Protein AF-K9MF53-F1 (afdb_monomer_lite)

Structure (mmCIF, N/CA/C/O backbone):
data_AF-K9MF53-F1
#
_entry.id   AF-K9MF53-F1
#
loop_
_atom_site.group_PDB
_atom_site.id
_atom_site.type_symbol
_atom_site.label_atom_id
_atom_site.label_alt_id
_atom_site.label_comp_id
_atom_site.label_asym_id
_atom_site.label_entity_id
_atom_site.label_seq_id
_atom_site.pdbx_PDB_ins_code
_atom_site.Cartn_x
_atom_site.Cartn_y
_atom_site.Cartn_z
_atom_site.occupancy
_atom_site.B_iso_or_equiv
_atom_site.auth_seq_id
_atom_site.auth_comp_id
_atom_site.auth_asym_id
_atom_site.auth_atom_id
_atom_site.pdbx_PDB_model_num
ATOM 1 N N . MET A 1 1 ? 5.871 -19.557 -18.841 1.00 35.56 1 MET A N 1
ATOM 2 C CA . MET A 1 1 ? 5.136 -20.395 -17.860 1.00 35.56 1 MET A CA 1
ATOM 3 C C . MET A 1 1 ? 5.263 -19.713 -16.504 1.00 35.56 1 MET A C 1
ATOM 5 O O . MET A 1 1 ? 6.386 -19.539 -16.058 1.00 35.56 1 MET A O 1
ATOM 9 N N . ILE A 1 2 ? 4.167 -19.246 -15.896 1.00 35.81 2 ILE A N 1
ATOM 10 C CA . ILE A 1 2 ? 4.220 -18.505 -14.622 1.00 35.81 2 ILE A CA 1
ATOM 11 C C . ILE A 1 2 ? 4.448 -19.507 -13.490 1.00 35.81 2 ILE A C 1
ATOM 13 O O . ILE A 1 2 ? 3.624 -20.396 -13.272 1.00 35.81 2 ILE A O 1
ATOM 17 N N . LYS A 1 3 ? 5.557 -19.366 -12.764 1.00 33.38 3 LYS A N 1
ATOM 18 C CA . LYS A 1 3 ? 5.834 -20.132 -11.546 1.00 33.38 3 LYS A CA 1
ATOM 19 C C . LYS A 1 3 ? 5.893 -19.137 -10.388 1.00 33.38 3 LYS A C 1
ATOM 21 O O . LYS A 1 3 ? 6.652 -18.179 -10.433 1.00 33.38 3 LYS A O 1
ATOM 26 N N . ASN A 1 4 ? 5.062 -19.343 -9.367 1.00 40.62 4 ASN A N 1
ATOM 27 C CA . ASN A 1 4 ? 5.008 -18.518 -8.150 1.00 40.62 4 ASN A CA 1
ATOM 28 C C . ASN A 1 4 ? 4.677 -17.022 -8.358 1.00 40.62 4 ASN A C 1
ATOM 30 O O . ASN A 1 4 ? 5.135 -16.185 -7.588 1.00 40.62 4 ASN A O 1
ATOM 34 N N . GLY A 1 5 ? 3.880 -16.675 -9.375 1.00 41.22 5 GLY A N 1
ATOM 35 C CA . GLY A 1 5 ? 3.416 -15.294 -9.581 1.00 41.22 5 GLY A CA 1
ATOM 36 C C . GLY A 1 5 ? 4.456 -14.334 -10.170 1.00 41.22 5 GLY A C 1
ATOM 37 O O . GLY A 1 5 ? 4.159 -13.154 -10.313 1.00 41.22 5 GLY A O 1
ATOM 38 N N . TYR A 1 6 ? 5.633 -14.833 -10.559 1.00 42.53 6 TYR A N 1
ATOM 39 C CA . TYR A 1 6 ? 6.608 -14.095 -11.357 1.00 42.53 6 TYR A CA 1
ATOM 40 C C . TYR A 1 6 ? 6.613 -14.632 -12.792 1.00 42.53 6 TYR A C 1
ATOM 42 O O . TYR A 1 6 ? 6.601 -15.849 -13.019 1.00 42.53 6 TYR A O 1
ATOM 50 N N . TYR A 1 7 ? 6.626 -13.722 -13.767 1.00 48.72 7 TYR A N 1
ATOM 51 C CA . TYR A 1 7 ? 6.970 -14.049 -15.148 1.00 48.72 7 TYR A CA 1
ATOM 52 C C . TYR A 1 7 ? 8.464 -14.392 -15.188 1.00 48.72 7 TYR A C 1
ATOM 54 O O . TYR A 1 7 ? 9.312 -13.522 -15.311 1.00 48.72 7 TYR A O 1
ATOM 62 N N . THR A 1 8 ? 8.801 -15.672 -15.033 1.00 52.03 8 THR A N 1
ATOM 63 C CA . THR A 1 8 ? 10.168 -16.176 -15.230 1.00 52.03 8 THR A CA 1
ATOM 64 C C . THR A 1 8 ? 10.352 -16.584 -16.689 1.00 52.03 8 THR A C 1
ATOM 66 O O . THR A 1 8 ? 10.584 -17.756 -16.990 1.00 52.03 8 THR A O 1
ATOM 69 N N . ASP A 1 9 ? 10.132 -15.650 -17.610 1.00 48.59 9 ASP A N 1
ATOM 70 C CA . ASP A 1 9 ? 10.722 -15.781 -18.938 1.00 48.59 9 ASP A CA 1
ATOM 71 C C . ASP A 1 9 ? 12.151 -15.251 -18.811 1.00 48.59 9 ASP A C 1
ATOM 73 O O . ASP A 1 9 ? 12.358 -14.173 -18.257 1.00 48.59 9 ASP A O 1
ATOM 77 N N . GLU A 1 10 ? 13.142 -16.002 -19.281 1.00 51.28 10 GLU A N 1
ATOM 78 C CA . GLU A 1 10 ? 14.559 -15.600 -19.281 1.00 51.28 10 GLU A CA 1
ATOM 79 C C . GLU A 1 10 ? 14.793 -14.311 -20.103 1.00 51.28 10 GLU A C 1
ATOM 81 O O . GLU A 1 10 ? 15.885 -13.752 -20.112 1.00 51.28 10 GLU A O 1
ATOM 86 N N . ARG A 1 11 ? 13.743 -13.814 -20.772 1.00 47.78 11 ARG A N 1
ATOM 87 C CA . ARG A 1 11 ? 13.662 -12.531 -21.474 1.00 47.78 11 ARG A CA 1
ATOM 88 C C . ARG A 1 11 ? 13.098 -11.377 -20.642 1.00 47.78 11 ARG A C 1
ATOM 90 O O . ARG A 1 11 ? 13.028 -10.272 -21.159 1.00 47.78 11 ARG A O 1
ATOM 97 N N . CYS A 1 12 ? 12.685 -11.582 -19.391 1.00 52.84 12 CYS A N 1
ATOM 98 C CA . CYS A 1 12 ? 12.170 -10.485 -18.561 1.00 52.84 12 CYS A CA 1
ATOM 99 C C . CYS A 1 12 ? 13.256 -9.439 -18.244 1.00 52.84 12 CYS A C 1
ATOM 101 O O . CYS A 1 12 ? 12.935 -8.273 -18.052 1.00 52.84 12 CYS A O 1
ATOM 103 N N . ASP A 1 13 ? 14.531 -9.843 -18.257 1.00 50.75 13 ASP A N 1
ATOM 104 C CA . ASP A 1 13 ? 15.683 -8.936 -18.164 1.00 50.75 13 ASP A CA 1
ATOM 105 C C . ASP A 1 13 ? 15.981 -8.201 -19.494 1.00 50.75 13 ASP A C 1
ATOM 107 O O . ASP A 1 13 ? 16.834 -7.317 -19.523 1.00 50.75 13 ASP A O 1
ATOM 111 N N . LEU A 1 14 ? 15.323 -8.580 -20.603 1.00 52.31 14 LEU A N 1
ATOM 112 C CA . LEU A 1 14 ? 15.493 -7.972 -21.934 1.00 52.31 14 LEU A CA 1
ATOM 113 C C . LEU A 1 14 ? 14.463 -6.881 -22.238 1.00 52.31 14 LEU A C 1
ATOM 115 O O . LEU A 1 14 ? 14.621 -6.163 -23.224 1.00 52.31 14 LEU A O 1
ATOM 119 N N . GLU A 1 15 ? 13.404 -6.766 -21.439 1.00 54.09 15 GLU A N 1
ATOM 120 C CA . GLU A 1 15 ? 12.507 -5.623 -21.527 1.00 54.09 15 GLU A CA 1
ATOM 121 C C . GLU A 1 15 ? 13.055 -4.530 -20.603 1.00 54.09 15 GLU A C 1
ATOM 123 O O . GLU A 1 15 ? 13.226 -4.765 -19.408 1.00 54.09 15 GLU A O 1
ATOM 128 N N . ASP A 1 16 ? 13.330 -3.339 -21.147 1.00 55.62 16 ASP A N 1
ATOM 129 C CA . 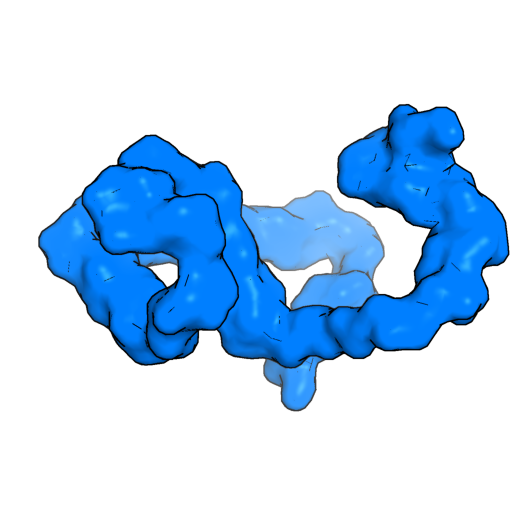ASP A 1 16 ? 13.685 -2.116 -20.404 1.00 55.62 16 ASP A CA 1
ATOM 130 C C . ASP A 1 16 ? 12.493 -1.629 -19.548 1.00 55.62 16 ASP A C 1
ATOM 132 O O . ASP A 1 16 ? 12.069 -0.474 -19.618 1.00 55.62 16 ASP A O 1
ATOM 136 N N . VAL A 1 17 ? 11.883 -2.515 -18.759 1.00 61.62 17 VAL A N 1
ATOM 137 C CA . VAL A 1 17 ? 10.828 -2.162 -17.820 1.00 61.62 17 VAL A CA 1
ATOM 138 C C . VAL A 1 17 ? 11.520 -1.558 -16.604 1.00 61.62 17 VAL A C 1
ATOM 140 O O . VAL A 1 17 ? 12.226 -2.268 -15.878 1.00 61.62 17 VAL A O 1
ATOM 143 N N . PRO A 1 18 ? 11.360 -0.247 -16.360 1.00 65.50 18 PRO A N 1
ATOM 144 C CA . PRO A 1 18 ? 11.969 0.377 -15.204 1.00 65.50 18 PRO A CA 1
ATOM 145 C C . PRO A 1 18 ? 11.450 -0.298 -13.935 1.00 65.50 18 PRO A C 1
ATOM 147 O O . PRO A 1 18 ? 10.250 -0.531 -13.766 1.00 65.50 18 PRO A O 1
ATOM 150 N N . LYS A 1 19 ? 12.376 -0.621 -13.028 1.00 76.69 19 LYS A N 1
ATOM 151 C CA . LYS A 1 19 ? 12.012 -1.089 -11.691 1.00 76.69 19 LYS A CA 1
ATOM 152 C C . LYS A 1 19 ? 11.164 -0.015 -11.022 1.00 76.69 19 LYS A C 1
ATOM 154 O O . LYS A 1 19 ? 11.544 1.155 -11.028 1.00 76.69 19 LYS A O 1
ATOM 159 N N . LEU A 1 20 ? 10.053 -0.434 -10.421 1.00 83.44 20 LEU A N 1
ATOM 160 C CA . LEU A 1 20 ? 9.239 0.455 -9.603 1.00 83.44 20 LEU A CA 1
ATOM 161 C C . LEU A 1 20 ? 10.098 1.031 -8.477 1.00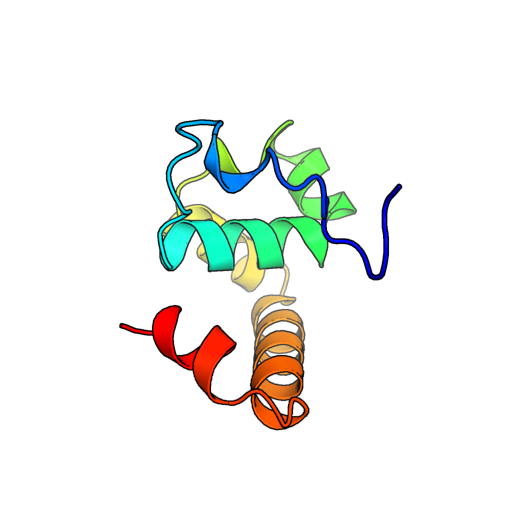 83.44 20 LEU A C 1
ATOM 163 O O . LEU A 1 20 ? 10.846 0.302 -7.816 1.00 83.44 20 LEU A O 1
ATOM 167 N N . SER A 1 21 ? 9.943 2.325 -8.228 1.00 87.62 21 SER A N 1
ATOM 168 C CA . SER A 1 21 ? 10.449 2.946 -7.009 1.00 87.62 21 SER A CA 1
ATOM 169 C C . SER A 1 21 ? 9.828 2.293 -5.768 1.00 87.62 21 SER A C 1
ATOM 171 O O . SER A 1 21 ? 8.814 1.583 -5.841 1.00 87.62 21 SER A O 1
ATOM 173 N N . LEU A 1 22 ? 10.406 2.552 -4.594 1.00 84.50 22 LEU A N 1
ATOM 174 C CA . LEU A 1 22 ? 9.804 2.135 -3.328 1.00 84.50 22 LEU A CA 1
ATOM 175 C C . LEU A 1 22 ? 8.355 2.616 -3.205 1.00 84.50 22 LEU A C 1
ATOM 177 O O . LEU A 1 22 ? 7.458 1.845 -2.857 1.00 84.50 22 LEU A O 1
ATOM 181 N N . GLU A 1 23 ? 8.124 3.895 -3.494 1.00 91.31 23 GLU A N 1
ATOM 182 C CA . GLU A 1 23 ? 6.806 4.508 -3.374 1.00 91.31 23 GLU A CA 1
ATOM 183 C C . GLU A 1 23 ? 5.798 3.832 -4.301 1.00 91.31 23 GLU A C 1
ATOM 185 O O . GLU A 1 23 ? 4.702 3.477 -3.869 1.00 91.31 23 GLU A O 1
ATOM 190 N N . GLU A 1 24 ? 6.179 3.573 -5.550 1.00 91.25 24 GLU A N 1
ATOM 191 C CA . GLU A 1 24 ? 5.349 2.843 -6.507 1.00 91.25 24 GLU A CA 1
ATOM 192 C C . GLU A 1 24 ? 5.103 1.397 -6.085 1.00 91.25 24 GLU A C 1
ATOM 194 O O . GLU A 1 24 ? 3.985 0.902 -6.218 1.00 91.25 24 GLU A O 1
ATOM 199 N N . SER A 1 25 ? 6.104 0.736 -5.509 1.00 90.62 25 SER A N 1
ATOM 200 C CA . SER A 1 25 ? 5.971 -0.622 -4.983 1.00 90.62 25 SER A CA 1
ATOM 201 C C . SER A 1 25 ? 4.987 -0.677 -3.810 1.00 90.62 25 SER A C 1
ATOM 203 O O . SER A 1 25 ? 4.144 -1.574 -3.741 1.00 90.62 25 SER A O 1
ATOM 205 N N . ILE A 1 26 ? 5.033 0.307 -2.904 1.00 91.00 26 ILE A N 1
ATOM 206 C CA . ILE A 1 26 ? 4.063 0.436 -1.808 1.00 91.00 26 ILE A CA 1
ATOM 207 C C . ILE A 1 26 ? 2.676 0.763 -2.359 1.00 91.00 26 ILE A C 1
ATOM 209 O O . ILE A 1 26 ? 1.710 0.123 -1.944 1.00 91.00 26 ILE A O 1
ATOM 213 N N . LYS A 1 27 ? 2.554 1.714 -3.295 1.00 94.56 27 LYS A N 1
ATOM 214 C CA . LYS A 1 27 ? 1.270 2.038 -3.937 1.00 94.56 27 LYS A CA 1
ATOM 215 C C . LYS A 1 27 ? 0.649 0.797 -4.553 1.00 94.56 27 LYS A C 1
ATOM 217 O O . LYS A 1 27 ? -0.500 0.485 -4.261 1.00 94.56 27 LYS A O 1
ATOM 222 N N . TYR A 1 28 ? 1.426 0.062 -5.344 1.00 94.00 28 TYR A N 1
ATOM 223 C CA . TYR A 1 28 ? 0.981 -1.162 -5.990 1.00 94.00 28 TYR A CA 1
ATOM 224 C C . TYR A 1 28 ? 0.515 -2.197 -4.964 1.00 94.00 28 TYR A C 1
ATOM 226 O O . TYR A 1 28 ? -0.572 -2.754 -5.096 1.00 94.00 28 TYR A O 1
ATOM 234 N N . PHE A 1 29 ? 1.271 -2.391 -3.880 1.00 94.38 29 PHE A N 1
ATOM 235 C CA . PHE A 1 29 ? 0.861 -3.275 -2.792 1.00 94.38 29 PHE A CA 1
ATOM 236 C C . PHE A 1 29 ? -0.478 -2.852 -2.166 1.00 94.38 29 PHE A C 1
ATOM 238 O O . PHE A 1 29 ? -1.359 -3.688 -1.963 1.00 94.38 29 PHE A O 1
ATOM 245 N N . PHE A 1 30 ? -0.657 -1.561 -1.880 1.00 95.50 30 PHE A N 1
ATOM 246 C CA . PHE A 1 30 ? -1.909 -1.029 -1.337 1.00 95.50 30 PHE A CA 1
ATOM 247 C C . PHE A 1 30 ? -3.081 -1.216 -2.305 1.00 95.50 30 PHE A C 1
ATOM 249 O O . PHE A 1 30 ? -4.150 -1.648 -1.864 1.00 95.50 30 PHE A O 1
ATOM 256 N N . GLY A 1 31 ? -2.849 -0.960 -3.595 1.00 95.19 31 GLY A N 1
ATOM 257 C CA . GLY A 1 31 ? -3.793 -1.181 -4.685 1.00 95.19 31 GLY A CA 1
ATOM 258 C C . GLY A 1 31 ? -4.229 -2.638 -4.782 1.00 95.19 31 GLY A C 1
ATOM 259 O O . GLY A 1 31 ? -5.418 -2.917 -4.767 1.00 95.19 31 GLY A O 1
ATOM 260 N N . VAL A 1 32 ? -3.294 -3.589 -4.782 1.00 94.25 32 VAL A N 1
ATOM 261 C CA . VAL A 1 32 ? -3.609 -5.025 -4.876 1.00 94.25 32 VAL A CA 1
ATOM 262 C C . VAL A 1 32 ? -4.363 -5.525 -3.643 1.00 94.25 32 VAL A C 1
ATOM 264 O O . VAL A 1 32 ? -5.341 -6.259 -3.767 1.00 94.25 32 VAL A O 1
ATOM 267 N N . ILE A 1 33 ? -3.926 -5.143 -2.440 1.00 95.31 33 ILE A N 1
ATOM 268 C CA . ILE A 1 33 ? -4.528 -5.638 -1.192 1.00 95.31 33 ILE A CA 1
ATOM 269 C C . ILE A 1 33 ? -5.935 -5.075 -0.962 1.00 95.31 33 ILE A C 1
ATOM 271 O O . ILE A 1 33 ? -6.743 -5.735 -0.305 1.00 95.31 33 ILE A O 1
ATOM 275 N N . ASN A 1 34 ? -6.221 -3.881 -1.482 1.00 95.88 34 ASN A N 1
ATOM 276 C CA . ASN A 1 34 ? -7.501 -3.187 -1.327 1.00 95.88 34 ASN A CA 1
ATOM 277 C C . ASN A 1 34 ? -8.094 -2.841 -2.703 1.00 95.88 34 ASN A C 1
ATOM 279 O O . ASN A 1 34 ? -8.575 -1.729 -2.925 1.00 95.88 34 ASN A O 1
ATOM 283 N N . SER A 1 35 ? -8.025 -3.798 -3.631 1.00 94.12 35 SER A N 1
ATOM 284 C CA . SER A 1 35 ? -8.311 -3.593 -5.053 1.00 94.12 35 SER A CA 1
ATOM 285 C C . SER A 1 35 ? -9.726 -3.113 -5.328 1.00 94.12 35 SER A C 1
ATOM 287 O O . SER A 1 35 ? -9.896 -2.205 -6.128 1.00 94.12 35 SER A O 1
ATOM 289 N N . GLU A 1 36 ? -10.735 -3.651 -4.644 1.00 95.31 36 GLU A N 1
ATOM 290 C CA . GLU A 1 36 ? -12.127 -3.204 -4.805 1.00 95.31 36 GLU A CA 1
ATOM 291 C C . GLU A 1 36 ? -12.286 -1.703 -4.534 1.00 95.31 36 GLU A C 1
ATOM 293 O O . GLU A 1 36 ? -12.965 -1.000 -5.276 1.00 95.31 36 GLU A O 1
ATOM 298 N N . PHE A 1 37 ? -11.613 -1.196 -3.498 1.00 96.81 37 PHE A N 1
ATOM 299 C CA . PHE A 1 37 ? -11.680 0.214 -3.140 1.00 96.81 37 PHE A CA 1
ATOM 300 C C . PHE A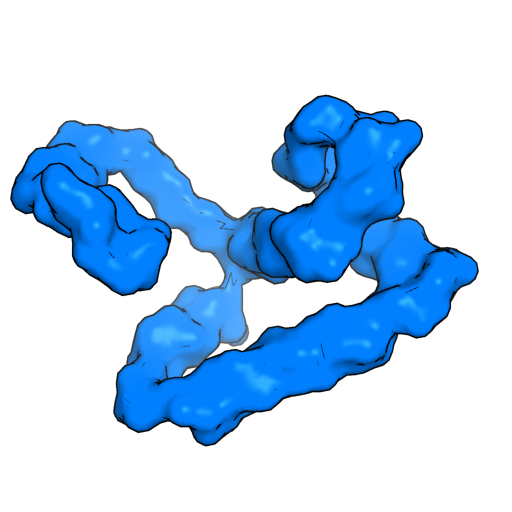 1 37 ? -10.922 1.082 -4.143 1.00 96.81 37 PHE A C 1
ATOM 302 O O . PHE A 1 37 ? -11.484 2.042 -4.660 1.00 96.81 37 PHE A O 1
ATOM 309 N N . TYR A 1 38 ? -9.668 0.754 -4.462 1.00 96.62 38 TYR A N 1
ATOM 310 C CA . TYR A 1 38 ? -8.882 1.603 -5.360 1.00 96.62 38 TYR A CA 1
ATOM 311 C C . TYR A 1 38 ? -9.401 1.590 -6.803 1.00 96.62 38 TYR A C 1
ATOM 313 O O . TYR A 1 38 ? -9.424 2.652 -7.419 1.00 96.62 38 TYR A O 1
ATOM 321 N N . HIS A 1 39 ? -9.912 0.457 -7.302 1.00 95.19 39 HIS A N 1
ATOM 322 C CA . HIS A 1 39 ? -10.565 0.400 -8.618 1.00 95.19 39 HIS A CA 1
ATOM 323 C C . HIS A 1 39 ? -11.882 1.186 -8.675 1.00 95.19 39 HIS A C 1
ATOM 325 O O . HIS A 1 39 ? -12.333 1.541 -9.758 1.00 95.19 39 HIS A O 1
ATOM 331 N N . SER A 1 40 ? -12.510 1.479 -7.529 1.00 96.56 40 SER A N 1
ATOM 332 C CA . SER A 1 40 ? -13.665 2.386 -7.488 1.00 96.56 40 SER A CA 1
ATOM 333 C C . SER A 1 40 ? -13.288 3.868 -7.625 1.00 96.56 40 SER A C 1
ATOM 335 O O . SER A 1 40 ? -14.174 4.698 -7.814 1.00 96.56 40 SER A O 1
ATOM 337 N N . ILE A 1 41 ? -11.996 4.205 -7.527 1.00 95.69 41 ILE A N 1
ATOM 338 C CA . ILE A 1 41 ? -11.480 5.582 -7.588 1.00 95.69 41 ILE A CA 1
ATOM 339 C C . ILE A 1 41 ? -10.757 5.833 -8.915 1.00 95.69 41 ILE A C 1
ATOM 341 O O . ILE A 1 41 ? -10.997 6.857 -9.548 1.00 95.69 41 ILE A O 1
ATOM 345 N N . VAL A 1 42 ? -9.877 4.917 -9.326 1.00 95.50 42 VAL A N 1
ATOM 346 C CA . VAL A 1 42 ? -9.070 5.003 -10.555 1.00 95.50 42 VAL A CA 1
ATOM 347 C C . VAL A 1 42 ? -9.011 3.648 -11.250 1.00 95.50 42 VAL A C 1
ATOM 349 O O . VAL A 1 42 ? -9.070 2.612 -10.588 1.00 95.50 42 VAL A O 1
ATOM 352 N N . GLU A 1 43 ? -8.840 3.633 -12.572 1.00 91.81 43 GLU A N 1
ATOM 353 C CA . GLU A 1 43 ? -8.639 2.379 -13.310 1.00 91.81 43 GLU A CA 1
ATOM 354 C C . GLU A 1 43 ? -7.286 1.749 -12.961 1.00 91.81 43 GLU A C 1
ATOM 356 O O . GLU A 1 43 ? -7.191 0.533 -12.778 1.00 91.81 43 GLU A O 1
ATOM 361 N N . ASN A 1 44 ? -6.247 2.575 -12.805 1.00 89.81 44 ASN A N 1
ATOM 362 C CA . ASN A 1 44 ? -4.913 2.138 -12.427 1.00 89.81 44 ASN A CA 1
ATOM 363 C C . ASN A 1 44 ? -4.371 2.915 -11.216 1.00 89.81 44 ASN A C 1
ATOM 365 O O . ASN A 1 44 ? -4.298 4.140 -11.207 1.00 89.81 44 ASN A O 1
ATOM 369 N N . ILE A 1 45 ? -3.880 2.193 -10.203 1.00 92.69 45 ILE A N 1
ATOM 370 C CA . ILE A 1 45 ? -3.289 2.767 -8.982 1.00 92.69 45 ILE A CA 1
ATOM 371 C C . ILE A 1 45 ? -2.106 3.712 -9.254 1.00 92.69 45 ILE A C 1
ATOM 373 O O . ILE A 1 45 ? -1.793 4.577 -8.430 1.00 92.69 45 ILE A O 1
ATOM 377 N N . PHE A 1 46 ? -1.427 3.563 -10.395 1.00 91.56 46 PHE A N 1
ATOM 378 C CA . PHE A 1 46 ? -0.323 4.445 -10.767 1.00 91.56 46 PHE A CA 1
ATOM 379 C C . PHE A 1 46 ? -0.778 5.873 -11.087 1.00 91.56 46 PHE A C 1
ATOM 381 O O . PHE A 1 46 ? 0.035 6.780 -10.934 1.00 91.56 46 PHE A O 1
ATOM 388 N N . GLU A 1 47 ? -2.061 6.084 -11.395 1.00 94.56 47 GLU A N 1
ATOM 389 C CA . GLU A 1 47 ? -2.658 7.408 -11.607 1.00 94.56 47 GLU A CA 1
ATOM 390 C C . GLU A 1 47 ? -2.726 8.249 -10.321 1.00 94.56 47 GLU A C 1
ATOM 392 O O . GLU A 1 47 ? -2.720 9.474 -10.391 1.00 94.56 47 GLU A O 1
ATOM 397 N N . LEU A 1 48 ? -2.750 7.617 -9.139 1.00 95.81 48 LEU A N 1
ATOM 398 C CA . LEU A 1 48 ? -2.756 8.329 -7.856 1.00 95.81 48 LEU A CA 1
ATOM 399 C C . LEU A 1 48 ? -1.350 8.740 -7.422 1.00 95.81 48 LEU A C 1
ATOM 401 O O . LEU A 1 48 ? -0.384 8.016 -7.647 1.00 95.81 48 LEU A O 1
ATOM 405 N N . GLY A 1 49 ? -1.207 9.832 -6.674 1.00 96.38 49 GLY A N 1
ATOM 406 C CA . GLY A 1 49 ? 0.031 10.103 -5.941 1.00 96.38 49 GLY A CA 1
ATOM 407 C C . GLY A 1 49 ? 0.285 9.086 -4.815 1.00 96.38 49 GLY A C 1
ATOM 408 O O . GLY A 1 49 ? -0.641 8.462 -4.286 1.00 96.38 49 GLY A O 1
ATOM 409 N N . PHE A 1 50 ? 1.544 8.942 -4.381 1.00 96.44 50 PHE A N 1
ATOM 410 C CA . PHE A 1 50 ? 1.878 8.136 -3.194 1.00 96.44 50 PHE A CA 1
ATOM 411 C C . PHE A 1 50 ? 1.118 8.635 -1.959 1.00 96.44 50 PHE A C 1
ATOM 413 O O . PHE A 1 50 ? 0.398 7.877 -1.308 1.00 96.44 50 PHE A O 1
ATOM 420 N N . TYR A 1 51 ? 1.200 9.937 -1.682 1.00 97.06 51 TYR A N 1
ATOM 421 C CA . TYR A 1 51 ? 0.521 10.540 -0.537 1.00 97.06 51 TYR A CA 1
ATOM 422 C C . TYR A 1 51 ? -1.004 10.436 -0.621 1.00 97.06 51 TYR A C 1
ATOM 424 O O . TYR A 1 51 ? -1.640 10.210 0.405 1.00 97.06 51 TYR A O 1
ATOM 432 N N . GLU A 1 52 ? -1.591 10.537 -1.816 1.00 97.31 52 GLU A N 1
ATOM 433 C CA . GLU A 1 52 ? -3.033 10.335 -2.018 1.00 97.31 52 GLU A CA 1
ATOM 434 C C . GLU A 1 52 ? -3.442 8.895 -1.728 1.00 97.31 52 GLU A C 1
ATOM 436 O O . GLU A 1 52 ? -4.387 8.656 -0.978 1.00 97.31 52 GLU A O 1
ATOM 441 N N . THR A 1 53 ? -2.665 7.930 -2.222 1.00 96.88 53 THR A N 1
ATOM 442 C CA . THR A 1 53 ? -2.883 6.505 -1.951 1.00 96.88 53 THR A CA 1
ATOM 443 C C . THR A 1 53 ? -2.905 6.237 -0.445 1.00 96.88 53 THR A C 1
ATOM 445 O O . THR A 1 53 ? -3.829 5.596 0.065 1.00 96.88 53 THR A O 1
ATOM 448 N N . ILE A 1 54 ? -1.922 6.771 0.290 1.00 97.19 54 ILE A N 1
ATOM 449 C CA . ILE A 1 54 ? -1.834 6.626 1.749 1.00 97.19 54 ILE A CA 1
ATOM 450 C C . ILE A 1 54 ? -2.950 7.390 2.472 1.00 97.19 54 ILE A C 1
ATOM 452 O O . ILE A 1 54 ? -3.469 6.900 3.478 1.00 97.19 54 ILE A O 1
ATOM 456 N N . LYS A 1 55 ? -3.329 8.575 1.983 1.00 97.75 55 LYS A N 1
ATOM 457 C CA . LYS A 1 55 ? -4.427 9.374 2.535 1.00 97.75 55 LYS A CA 1
ATOM 458 C C . LYS A 1 55 ? -5.737 8.592 2.477 1.00 97.75 55 LYS A C 1
ATOM 460 O O . LYS A 1 55 ? -6.344 8.389 3.526 1.00 97.75 55 LYS A O 1
ATOM 465 N N . TYR A 1 56 ? -6.105 8.064 1.311 1.00 97.38 56 TYR A N 1
ATOM 466 C CA . TYR A 1 56 ? -7.329 7.278 1.164 1.00 97.38 56 TYR A CA 1
ATOM 467 C C . TYR A 1 56 ? -7.331 6.053 2.078 1.00 97.38 56 TYR A C 1
ATOM 469 O O . TYR A 1 56 ? -8.293 5.824 2.803 1.00 97.38 56 TYR A O 1
ATOM 477 N N . ALA A 1 57 ? -6.213 5.326 2.155 1.00 96.62 57 ALA A N 1
ATOM 478 C CA . ALA A 1 57 ? -6.092 4.174 3.047 1.00 96.62 57 ALA A CA 1
ATOM 479 C C . ALA A 1 57 ? -6.370 4.497 4.524 1.00 96.62 57 ALA A C 1
ATOM 481 O O . ALA A 1 57 ? -6.867 3.647 5.271 1.00 96.62 57 ALA A O 1
ATOM 482 N N . LYS A 1 58 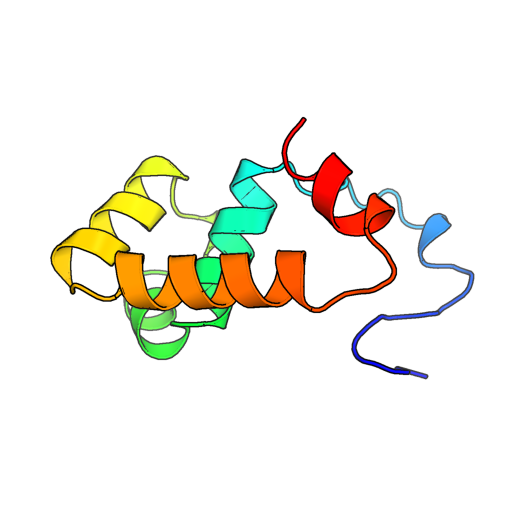? -5.999 5.703 4.969 1.00 97.25 58 LYS A N 1
ATOM 483 C CA . LYS A 1 58 ? -6.256 6.180 6.332 1.00 97.25 58 LYS A CA 1
ATOM 484 C C . LYS A 1 58 ? -7.714 6.591 6.511 1.00 97.25 58 LYS A C 1
ATOM 486 O O . LYS A 1 58 ? -8.297 6.230 7.528 1.00 97.25 58 LYS A O 1
ATOM 491 N N . GLU A 1 59 ? -8.294 7.285 5.535 1.00 96.69 59 GLU A N 1
ATOM 492 C CA . GLU A 1 59 ? -9.690 7.748 5.567 1.00 96.69 59 GLU A CA 1
ATOM 493 C C . GLU A 1 59 ? -10.686 6.590 5.688 1.00 96.69 59 GLU A C 1
ATOM 495 O O . GLU A 1 59 ? -11.636 6.681 6.460 1.00 96.69 59 GLU A O 1
ATOM 500 N N . VAL A 1 60 ? -10.422 5.464 5.020 1.00 94.69 60 VAL A N 1
ATOM 501 C CA . VAL A 1 60 ? -11.248 4.246 5.129 1.00 94.69 60 VAL A CA 1
ATOM 502 C C . VAL A 1 60 ? -10.673 3.188 6.082 1.00 94.69 60 VAL A C 1
ATOM 504 O O . VAL A 1 60 ? -11.053 2.019 6.047 1.00 94.69 60 VAL A O 1
ATOM 507 N N . ALA A 1 61 ? -9.757 3.594 6.965 1.00 94.25 61 ALA A N 1
ATOM 508 C CA . ALA A 1 61 ? -9.247 2.819 8.099 1.00 94.25 61 ALA A CA 1
ATOM 509 C C . ALA A 1 61 ? -8.561 1.466 7.787 1.00 94.25 61 ALA A C 1
ATOM 511 O O . ALA A 1 61 ? -8.307 0.682 8.707 1.00 94.25 61 ALA A O 1
ATOM 512 N N . PHE A 1 62 ? -8.173 1.178 6.539 1.00 94.56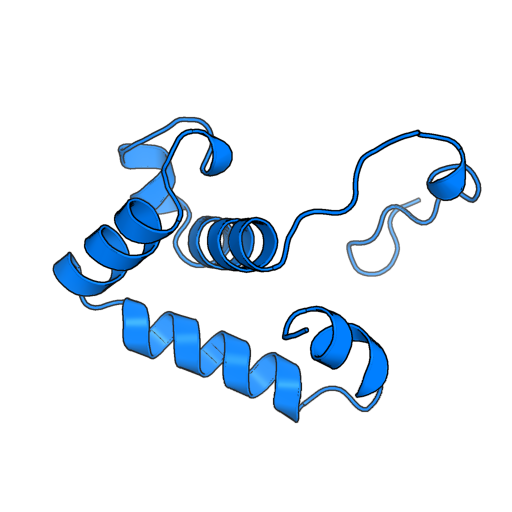 62 PHE A N 1
ATOM 513 C CA . PHE A 1 62 ? -7.430 -0.049 6.208 1.00 94.56 62 PHE A CA 1
ATOM 514 C C . PHE A 1 62 ? -5.907 0.116 6.200 1.00 94.56 62 PHE A C 1
ATOM 516 O O . PHE A 1 62 ? -5.198 -0.887 6.067 1.00 94.56 62 PHE A O 1
ATOM 523 N N . TYR A 1 63 ? -5.379 1.335 6.358 1.00 96.25 63 TYR A N 1
ATOM 524 C CA . TYR A 1 63 ? -3.933 1.596 6.343 1.00 96.25 63 TYR A CA 1
ATOM 525 C C . TYR A 1 63 ? -3.168 0.662 7.290 1.00 96.25 63 TYR A C 1
ATOM 527 O O . TYR A 1 63 ? -2.292 -0.079 6.851 1.00 96.25 63 TYR A O 1
ATOM 535 N N . ASN A 1 64 ? -3.552 0.618 8.570 1.00 95.94 64 ASN A N 1
ATOM 536 C CA . ASN A 1 64 ? -2.872 -0.213 9.570 1.00 95.94 64 ASN A CA 1
ATOM 537 C C . ASN A 1 64 ? -2.966 -1.709 9.236 1.00 95.94 64 ASN A C 1
ATOM 539 O O . ASN A 1 64 ? -1.992 -2.445 9.384 1.00 95.94 64 ASN A O 1
ATOM 543 N N . LYS A 1 65 ? -4.124 -2.164 8.740 1.00 95.69 65 LYS A N 1
ATOM 544 C CA . LYS A 1 65 ? -4.332 -3.559 8.326 1.00 95.69 65 LYS A CA 1
ATOM 545 C C . LYS A 1 65 ? -3.412 -3.932 7.160 1.00 95.69 65 LYS A C 1
ATOM 547 O O . LYS A 1 65 ? -2.801 -4.998 7.181 1.00 95.69 65 LYS A O 1
ATOM 552 N N . THR A 1 66 ? -3.289 -3.050 6.174 1.00 95.31 66 THR A N 1
ATOM 553 C CA . THR A 1 66 ? -2.441 -3.244 4.988 1.00 95.31 66 THR A CA 1
ATOM 554 C C . THR A 1 66 ? -0.961 -3.183 5.355 1.00 95.31 66 THR A C 1
ATOM 556 O O . THR A 1 66 ? -0.197 -4.079 5.001 1.00 95.31 66 THR A O 1
ATOM 559 N N . TYR A 1 67 ? -0.568 -2.203 6.165 1.00 93.19 67 TYR A N 1
ATOM 560 C CA . TYR A 1 67 ? 0.790 -2.065 6.682 1.00 93.19 67 TYR A CA 1
ATOM 561 C C . TYR A 1 67 ? 1.234 -3.289 7.497 1.00 93.19 67 TYR A C 1
ATOM 563 O O . TYR A 1 67 ? 2.342 -3.792 7.320 1.00 93.19 67 TYR A O 1
ATOM 571 N N . ASN A 1 68 ? 0.356 -3.838 8.340 1.00 92.81 68 ASN A N 1
ATOM 572 C CA . ASN A 1 68 ? 0.663 -5.048 9.104 1.00 92.81 68 ASN A CA 1
ATOM 573 C C . ASN A 1 68 ? 0.889 -6.266 8.198 1.00 92.81 68 ASN A C 1
ATOM 575 O O . ASN A 1 68 ? 1.798 -7.052 8.462 1.00 92.81 68 ASN A O 1
ATOM 579 N N . LYS A 1 69 ? 0.120 -6.410 7.110 1.00 91.94 69 LYS A N 1
ATOM 580 C CA . LYS A 1 69 ? 0.361 -7.460 6.105 1.00 91.94 69 LYS A CA 1
ATOM 581 C C . LYS A 1 69 ? 1.726 -7.294 5.435 1.00 91.94 69 LYS A C 1
ATOM 583 O O . LYS A 1 69 ? 2.448 -8.277 5.298 1.00 91.94 69 LYS A O 1
ATOM 588 N N . LEU A 1 70 ? 2.100 -6.064 5.079 1.00 88.75 70 LEU A N 1
ATOM 589 C CA . LEU A 1 70 ? 3.421 -5.767 4.521 1.00 88.75 70 LEU A CA 1
ATOM 590 C C . LEU A 1 70 ? 4.539 -6.137 5.508 1.00 88.75 70 LEU A C 1
ATOM 592 O O . LEU A 1 70 ? 5.491 -6.823 5.146 1.00 88.75 70 LEU A O 1
ATOM 596 N N . LYS A 1 71 ? 4.388 -5.764 6.783 1.00 86.75 71 LYS A N 1
ATOM 597 C CA . LYS A 1 71 ? 5.342 -6.105 7.847 1.00 86.75 71 LYS A CA 1
ATOM 598 C C . LYS A 1 71 ? 5.476 -7.617 8.045 1.00 86.75 71 LYS A C 1
ATOM 600 O O . LYS A 1 71 ? 6.586 -8.102 8.247 1.00 86.75 71 LYS A O 1
ATOM 605 N N . LEU A 1 72 ? 4.371 -8.363 7.977 1.00 85.38 72 LEU A N 1
ATOM 606 C CA . LEU A 1 72 ? 4.402 -9.825 8.037 1.00 85.38 72 LEU A CA 1
ATOM 607 C C . LEU A 1 72 ? 5.184 -10.409 6.861 1.00 85.38 72 LEU A C 1
ATOM 609 O O . LEU A 1 72 ? 6.083 -11.198 7.110 1.00 85.38 72 LEU A O 1
ATOM 613 N N . LEU A 1 73 ? 4.918 -9.964 5.628 1.00 78.38 73 LEU A N 1
ATOM 614 C CA . LEU A 1 73 ? 5.635 -10.419 4.429 1.00 78.38 73 LEU A CA 1
ATOM 615 C C . LEU A 1 73 ? 7.149 -10.197 4.523 1.00 78.38 73 LEU A C 1
ATOM 617 O O . LEU A 1 73 ? 7.919 -11.091 4.179 1.00 78.38 73 LEU A O 1
ATOM 621 N N . ILE A 1 74 ? 7.569 -9.039 5.036 1.00 74.19 74 ILE A N 1
ATOM 622 C CA . ILE A 1 74 ? 8.987 -8.720 5.258 1.00 74.19 74 ILE A CA 1
ATOM 623 C C . ILE A 1 74 ? 9.602 -9.662 6.303 1.00 74.19 74 ILE A C 1
ATOM 625 O O . ILE A 1 74 ? 10.724 -10.136 6.136 1.00 74.19 74 ILE A O 1
ATOM 629 N N . ASN A 1 75 ? 8.871 -9.948 7.380 1.00 69.50 75 ASN A N 1
ATOM 630 C CA . ASN A 1 75 ? 9.376 -10.741 8.500 1.00 69.50 75 ASN A CA 1
ATOM 631 C C . ASN A 1 75 ? 9.325 -12.258 8.258 1.00 69.50 75 ASN A C 1
ATOM 633 O O . ASN A 1 75 ? 10.099 -12.988 8.870 1.00 69.50 75 ASN A O 1
ATOM 637 N N . SER A 1 76 ? 8.425 -12.744 7.399 1.00 62.31 76 SER A N 1
ATOM 638 C CA . SER A 1 76 ? 8.200 -14.173 7.153 1.00 62.31 76 SER A CA 1
ATOM 639 C C . SER A 1 76 ? 9.039 -14.758 6.015 1.00 62.31 76 SER A C 1
ATOM 641 O O . SER A 1 76 ? 8.913 -15.946 5.731 1.00 62.31 76 SER A O 1
ATOM 643 N N . ASN A 1 77 ? 9.873 -13.961 5.339 1.00 54.28 77 ASN A N 1
ATOM 644 C CA . ASN A 1 77 ? 10.636 -14.426 4.184 1.00 54.28 77 ASN A CA 1
ATOM 645 C C . ASN A 1 77 ? 12.121 -14.676 4.543 1.00 54.28 77 ASN A C 1
ATOM 647 O O . ASN A 1 77 ? 12.813 -13.734 4.935 1.00 54.28 77 ASN A O 1
ATOM 651 N N . PRO A 1 78 ? 12.659 -15.907 4.386 1.00 51.47 78 PRO A N 1
ATOM 652 C CA . PRO A 1 78 ? 14.089 -16.175 4.574 1.00 51.47 78 PRO A CA 1
ATOM 653 C C . PRO A 1 78 ? 14.972 -15.456 3.537 1.00 51.47 78 PRO A C 1
ATOM 655 O O . PRO A 1 78 ? 16.174 -15.310 3.752 1.00 51.47 78 PRO A O 1
ATOM 658 N N . ASN A 1 79 ? 14.385 -14.920 2.460 1.00 49.59 79 ASN A N 1
ATOM 659 C CA . ASN A 1 79 ? 15.053 -14.077 1.466 1.00 49.59 79 ASN A CA 1
ATOM 660 C C . ASN A 1 79 ? 15.048 -12.587 1.874 1.00 49.59 79 ASN A C 1
ATOM 662 O O . ASN A 1 79 ? 14.538 -11.709 1.175 1.00 49.59 79 ASN A O 1
ATOM 666 N N . LYS A 1 80 ? 15.643 -12.311 3.041 1.00 52.22 80 LYS A N 1
ATOM 667 C CA . LYS A 1 80 ? 15.771 -10.993 3.700 1.00 52.22 80 LYS A CA 1
ATOM 668 C C . LYS A 1 80 ? 16.289 -9.866 2.785 1.00 52.22 80 LYS A C 1
ATOM 670 O O . LYS A 1 80 ? 16.048 -8.694 3.059 1.00 52.22 80 LYS A O 1
ATOM 675 N N . THR A 1 81 ? 17.013 -10.220 1.724 1.00 56.06 81 THR A N 1
ATOM 676 C CA . THR A 1 81 ? 17.678 -9.301 0.790 1.00 56.06 81 THR A CA 1
ATOM 677 C C . THR A 1 81 ? 16.716 -8.671 -0.223 1.00 56.06 81 THR A C 1
ATOM 679 O O . THR A 1 81 ? 16.899 -7.513 -0.577 1.00 56.06 81 THR A O 1
ATOM 682 N N . LEU A 1 82 ? 15.656 -9.374 -0.650 1.00 53.97 82 LEU A N 1
ATOM 683 C CA . LEU A 1 82 ? 14.748 -8.870 -1.695 1.00 53.97 82 LEU A CA 1
ATOM 684 C C . LEU A 1 82 ? 13.885 -7.692 -1.202 1.00 53.97 82 LEU A C 1
ATOM 686 O O . LEU A 1 82 ? 13.638 -6.753 -1.948 1.00 53.97 82 LEU A O 1
ATOM 690 N N . TYR A 1 83 ? 13.463 -7.715 0.067 1.00 52.62 83 TYR A N 1
ATOM 691 C CA . TYR A 1 83 ? 12.583 -6.685 0.642 1.00 52.62 83 TYR A CA 1
ATOM 692 C C . TYR A 1 83 ? 13.326 -5.515 1.291 1.00 52.62 83 TYR A C 1
ATOM 694 O O . TYR A 1 83 ? 12.725 -4.470 1.518 1.00 52.62 83 TYR A O 1
ATOM 702 N N . ARG A 1 84 ? 14.621 -5.667 1.599 1.00 48.97 84 ARG A N 1
ATOM 703 C CA . ARG A 1 84 ? 15.446 -4.563 2.118 1.00 48.97 84 ARG A CA 1
ATOM 704 C C . ARG A 1 84 ? 15.684 -3.483 1.069 1.00 48.97 84 ARG A C 1
ATOM 706 O O . ARG A 1 84 ? 15.585 -2.318 1.414 1.00 48.97 84 ARG A O 1
ATOM 713 N N . ASN A 1 85 ? 15.870 -3.877 -0.189 1.00 53.38 85 ASN A N 1
ATOM 714 C CA . ASN A 1 85 ? 16.068 -2.960 -1.318 1.00 53.38 85 ASN A CA 1
ATOM 715 C C . ASN A 1 85 ? 14.822 -2.149 -1.679 1.00 53.38 85 ASN A C 1
ATOM 717 O O . ASN A 1 85 ? 14.895 -1.258 -2.511 1.00 53.38 85 ASN A O 1
ATOM 72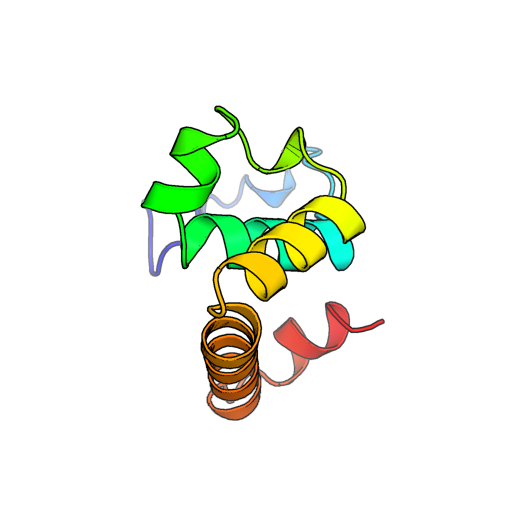1 N N . LEU A 1 86 ? 13.668 -2.495 -1.106 1.00 51.41 86 LEU A N 1
ATOM 722 C CA . LEU A 1 86 ? 12.510 -1.629 -1.199 1.00 51.41 86 LEU A CA 1
ATOM 723 C C . LEU A 1 86 ? 12.668 -0.454 -0.233 1.00 51.41 86 LEU A C 1
ATOM 725 O O . LEU A 1 86 ? 12.194 0.603 -0.550 1.00 51.41 86 LEU A O 1
ATOM 729 N N . LEU A 1 87 ? 13.339 -0.573 0.911 1.00 52.91 87 LEU A N 1
ATOM 730 C CA . LEU A 1 87 ? 13.386 0.485 1.933 1.00 52.91 87 LEU A CA 1
ATOM 731 C C . LEU A 1 87 ? 14.619 1.411 1.854 1.00 52.91 87 LEU A C 1
ATOM 733 O O . LEU A 1 87 ? 14.803 2.220 2.764 1.00 52.91 87 LEU A O 1
ATOM 737 N N . GLU A 1 88 ? 15.433 1.293 0.804 1.00 48.50 88 GLU A N 1
ATOM 738 C CA . GLU A 1 88 ? 16.540 2.204 0.451 1.00 48.50 88 GLU A CA 1
ATOM 739 C C . GLU A 1 88 ? 16.204 2.952 -0.842 1.00 48.50 88 GLU A C 1
ATOM 741 O O . GLU A 1 88 ? 16.512 4.163 -0.904 1.00 48.50 88 GLU A O 1
#

Secondary structure (DSSP, 8-state):
--BTTB---TTGGGS--PPPPHHHHHHHHHHHHTHHHHHTT-SSGGGS-HHHHHHHHHHTT-HHHHHHHHHHHHHS-S-HHHHHTT--

Organism: Clostridium perfringens (NCBI:txid1502)

Radius of gyration: 14.49 Å; chains: 1; bounding box: 31×31×32 Å

pLDDT: mean 77.61, std 21.18, range [33.38, 97.75]

Foldseek 3Di:
DDDPNDPPDVCPVVDPPDDDALLRVLLVLLCVVPVVVVCVPDVDSVPDDSVRSLVVCVVVVCNVVSVVVVVCVCVVDPPVPVVVVSVD

Sequence (88 aa):
MIKNGYYTDERCDLEDVPKLSLEESIKYFFGVINSEFYHSIVENIFELGFYETIKYAKEVAFYNKTYNKLKLLINSNPNKTLYRNLLE